Protein AF-A0A369K940-F1 (afdb_monomer_lite)

Sequence (165 aa):
MTRIPPTSGAIRFRLTPDASAASFERGTDLMQPHRSVPWSLSLFTLADSKIGAGFLSLAQKDGLITPDLITHCRELTNGKRGRGGILSHYLFALEQPFFLDLSVQPLLLIVGPDHIKAAQFALARDWVYDSSSQTHKFFQAYSGDIVWHDLNVRLHQRMRDDASL

Foldseek 3Di:
DPDFDLQQDKDWDWDFPDPDPVRRVVTHTPDDVLDPDGQIQGLLNLLLDPVSVVVVVVCVVVVNDDPVSSVQSPQQCVSPRDPPDSQEAEDRDPPPKDKDFLVDQYWYWYDDPRYIDIDTDPQDFDFDQDPVVRDTDTDRPDGDIDTPPPPPDDVVVVVCVVVVD

pLDDT: mean 74.16, std 16.71, range [35.53, 95.0]

Organism: Hypsizygus marmoreus (NCBI:txid39966)

Secondary structure (DSSP, 8-state):
-----GGG-EEE-EE-SSS-GGGTTTPEEPBPTTSSSB-EEEHHHHHH-TTHHHHHHHHHHTTSS-HHHHHHHHHHTTT-TTSS-TTPEEE-STT---EEETTS--EEEEE-SS-EEEEE----EEEEEETTTTEEEEEES--SEEE-SS--SHHHHHHHHHH--

Structure (mmCIF, N/CA/C/O backbone):
data_AF-A0A369K940-F1
#
_entry.id   AF-A0A369K940-F1
#
loop_
_atom_site.group_PDB
_atom_site.id
_atom_site.type_symbol
_atom_site.label_atom_id
_atom_site.label_alt_id
_atom_site.label_comp_id
_atom_site.label_asym_id
_atom_site.label_entity_id
_atom_site.label_seq_id
_atom_site.pdbx_PDB_ins_code
_atom_site.Cartn_x
_atom_site.Cartn_y
_atom_site.Cartn_z
_atom_site.occupancy
_atom_site.B_iso_or_equiv
_atom_site.auth_seq_id
_atom_site.auth_comp_id
_atom_site.auth_asym_id
_atom_site.auth_atom_id
_atom_site.pdbx_PDB_model_num
ATOM 1 N N . MET A 1 1 ? -3.360 -21.549 2.504 1.00 45.41 1 MET A N 1
ATOM 2 C CA . MET A 1 1 ? -3.748 -20.127 2.386 1.00 45.41 1 MET A CA 1
ATOM 3 C C . MET A 1 1 ? -2.846 -19.319 3.300 1.00 45.41 1 MET A C 1
ATOM 5 O O . MET A 1 1 ? -2.967 -19.433 4.513 1.00 45.41 1 MET A O 1
ATOM 9 N N . THR A 1 2 ? -1.891 -18.584 2.740 1.00 56.31 2 THR A N 1
ATOM 10 C CA . THR A 1 2 ? -0.990 -17.697 3.488 1.00 56.31 2 THR A CA 1
ATOM 11 C C . THR A 1 2 ? -1.814 -16.540 4.054 1.00 56.31 2 THR A C 1
ATOM 13 O O . THR A 1 2 ? -2.455 -15.804 3.307 1.00 56.31 2 THR A O 1
ATOM 16 N N . ARG A 1 3 ? -1.873 -16.418 5.384 1.00 71.31 3 ARG A N 1
ATOM 17 C CA . ARG A 1 3 ? -2.600 -15.334 6.054 1.00 71.31 3 ARG A CA 1
ATOM 18 C C . ARG A 1 3 ? -1.851 -14.030 5.799 1.00 71.31 3 ARG A C 1
ATOM 20 O O . ARG A 1 3 ? -0.715 -13.889 6.239 1.00 71.31 3 ARG A O 1
ATOM 27 N N . ILE A 1 4 ? -2.482 -13.099 5.094 1.00 81.31 4 ILE A N 1
ATOM 28 C CA . ILE A 1 4 ? -1.897 -11.782 4.850 1.00 81.31 4 ILE A CA 1
ATOM 29 C C . ILE A 1 4 ? -1.941 -10.984 6.173 1.00 81.31 4 ILE A C 1
ATOM 31 O O . ILE A 1 4 ? -2.991 -10.964 6.827 1.00 81.31 4 ILE A O 1
ATOM 35 N N . PRO A 1 5 ? -0.822 -10.388 6.625 1.00 88.50 5 PRO A N 1
ATOM 36 C CA . PRO A 1 5 ? -0.764 -9.656 7.885 1.00 88.50 5 PRO A CA 1
ATOM 37 C C . PRO A 1 5 ? -1.592 -8.360 7.828 1.00 88.50 5 PRO A C 1
ATOM 39 O O . PRO A 1 5 ? -1.678 -7.744 6.770 1.00 88.50 5 PRO A O 1
ATOM 42 N N . PRO A 1 6 ? -2.135 -7.868 8.960 1.00 90.88 6 PRO A N 1
ATOM 43 C CA . PRO A 1 6 ? -2.872 -6.596 9.002 1.00 90.88 6 PRO A CA 1
ATOM 44 C C . PRO A 1 6 ? -2.080 -5.384 8.482 1.00 90.88 6 PRO A C 1
ATOM 46 O O . PRO A 1 6 ? -2.662 -4.420 7.988 1.00 90.88 6 PRO A O 1
ATOM 49 N N . THR A 1 7 ? -0.746 -5.442 8.546 1.00 90.44 7 THR A N 1
ATOM 50 C CA . THR A 1 7 ? 0.163 -4.424 7.996 1.00 90.44 7 THR A CA 1
ATOM 51 C C . THR A 1 7 ? 0.078 -4.294 6.472 1.00 90.44 7 THR A C 1
ATOM 53 O O . THR A 1 7 ? 0.538 -3.295 5.923 1.00 90.44 7 THR A O 1
ATOM 56 N N . SER A 1 8 ? -0.561 -5.248 5.781 1.00 89.12 8 SER A N 1
ATOM 57 C CA . SER A 1 8 ? -0.837 -5.180 4.343 1.00 89.12 8 SER A CA 1
ATOM 58 C C . SER A 1 8 ? -1.986 -4.258 3.957 1.00 89.12 8 SER A C 1
ATOM 60 O O . SER A 1 8 ? -2.309 -4.161 2.771 1.00 89.12 8 SER A O 1
ATOM 62 N N . GLY A 1 9 ? -2.650 -3.633 4.931 1.00 89.62 9 GLY A N 1
ATOM 63 C CA . GLY A 1 9 ? -3.720 -2.682 4.669 1.00 89.62 9 GLY A CA 1
ATOM 64 C C . GLY A 1 9 ? -3.269 -1.582 3.704 1.00 89.62 9 GLY A C 1
ATOM 65 O O . GLY A 1 9 ? -2.148 -1.073 3.781 1.00 89.62 9 GLY A O 1
ATOM 66 N N . ALA A 1 10 ? -4.150 -1.210 2.780 1.00 88.81 10 ALA A N 1
ATOM 67 C CA . ALA A 1 10 ? -3.896 -0.133 1.837 1.00 88.81 10 ALA A CA 1
ATOM 68 C C . ALA A 1 10 ? -5.199 0.556 1.432 1.00 88.81 10 ALA A C 1
ATOM 70 O O . ALA A 1 10 ? -6.250 -0.078 1.337 1.00 88.81 10 ALA A O 1
ATOM 71 N N . ILE A 1 11 ? -5.112 1.851 1.138 1.00 88.50 11 ILE A N 1
ATOM 72 C CA . ILE A 1 11 ? -6.199 2.604 0.505 1.00 88.50 11 ILE A CA 1
ATOM 73 C C . ILE A 1 11 ? -6.042 2.478 -1.002 1.00 88.50 11 ILE A C 1
ATOM 75 O O . ILE A 1 11 ? -4.965 2.745 -1.531 1.00 88.50 11 ILE A O 1
ATOM 79 N N . ARG A 1 12 ? -7.115 2.086 -1.689 1.00 87.75 12 ARG A N 1
ATOM 80 C CA . ARG A 1 12 ? -7.165 1.946 -3.148 1.00 87.75 12 ARG A CA 1
ATOM 81 C C . ARG A 1 12 ? -8.121 2.980 -3.719 1.00 87.75 12 ARG A C 1
ATOM 83 O O . ARG A 1 12 ? -9.153 3.272 -3.118 1.00 87.75 12 ARG A O 1
ATOM 90 N N . PHE A 1 13 ? -7.785 3.506 -4.887 1.00 87.69 13 PHE A N 1
ATOM 91 C CA . PHE A 1 13 ? -8.652 4.415 -5.628 1.00 87.69 13 PHE A CA 1
ATOM 92 C C . PHE A 1 13 ? -9.336 3.622 -6.732 1.00 87.69 13 PHE A C 1
ATOM 94 O O . PHE A 1 13 ? -8.661 2.908 -7.470 1.00 87.69 13 PHE A O 1
ATOM 101 N N . ARG A 1 14 ? -10.663 3.729 -6.837 1.00 90.94 14 ARG A N 1
ATOM 102 C CA . ARG A 1 14 ? -11.449 3.036 -7.863 1.00 90.94 14 ARG A CA 1
ATOM 103 C C . ARG A 1 14 ? -12.173 4.039 -8.750 1.00 90.94 14 ARG A C 1
ATOM 105 O O . ARG A 1 14 ? -12.702 5.033 -8.262 1.00 90.94 14 ARG A O 1
ATOM 112 N N . LEU A 1 15 ? -12.185 3.755 -10.046 1.00 92.69 15 LEU A N 1
ATOM 113 C CA . LEU A 1 15 ? -12.984 4.429 -11.056 1.00 92.69 15 LEU A CA 1
ATOM 114 C C . LEU A 1 15 ? -14.369 3.783 -11.080 1.00 92.69 15 LEU A C 1
ATOM 116 O O . LEU A 1 15 ? -14.505 2.597 -11.387 1.00 92.69 15 LEU A O 1
ATOM 120 N N . THR A 1 16 ? -15.393 4.555 -10.733 1.00 94.75 16 THR A N 1
ATOM 121 C CA . THR A 1 16 ? -16.790 4.112 -10.726 1.00 94.75 16 THR A CA 1
ATOM 122 C C . THR A 1 16 ? -17.563 4.733 -11.896 1.00 94.75 16 THR A C 1
ATOM 124 O O . THR A 1 16 ? -17.224 5.835 -12.327 1.00 94.75 16 THR A O 1
ATOM 127 N N . PRO A 1 17 ? -18.608 4.062 -12.424 1.00 91.56 17 PRO A N 1
ATOM 128 C CA . PRO A 1 17 ? -19.436 4.613 -13.506 1.00 91.56 17 PRO A CA 1
ATOM 129 C C . PRO A 1 17 ? -20.176 5.903 -13.128 1.00 91.56 17 PRO A C 1
ATOM 131 O O . PRO A 1 17 ? -20.545 6.688 -13.996 1.00 91.56 17 PRO A O 1
ATOM 134 N N . ASP A 1 18 ? -20.419 6.099 -11.833 1.00 91.69 18 ASP A N 1
ATOM 135 C CA . ASP A 1 18 ? -21.156 7.219 -11.264 1.00 91.69 18 ASP A CA 1
ATOM 136 C C . ASP A 1 18 ? -20.609 7.577 -9.868 1.00 91.69 18 ASP A C 1
ATOM 138 O O . ASP A 1 18 ? -19.709 6.917 -9.342 1.00 91.69 18 ASP A O 1
ATOM 142 N N . ALA A 1 19 ? -21.153 8.635 -9.262 1.00 88.50 19 ALA A N 1
ATOM 143 C CA . ALA A 1 19 ? -20.765 9.111 -7.933 1.00 88.50 19 ALA A CA 1
ATOM 144 C C . ALA A 1 19 ? -21.417 8.330 -6.769 1.00 88.50 19 ALA A C 1
ATOM 146 O O . ALA A 1 19 ? -21.294 8.736 -5.614 1.00 88.50 19 ALA A O 1
ATOM 147 N N . SER A 1 20 ? -22.143 7.238 -7.039 1.00 90.38 20 SER A N 1
ATOM 148 C CA . SER A 1 20 ? -22.817 6.460 -5.998 1.00 90.38 20 SER A CA 1
ATOM 149 C C . SER A 1 20 ? -21.831 5.567 -5.250 1.00 90.38 20 SER A C 1
ATOM 151 O O . SER A 1 20 ? -21.093 4.789 -5.855 1.00 90.38 20 SER A O 1
ATOM 153 N N . ALA A 1 21 ? -21.886 5.582 -3.915 1.00 86.12 21 ALA A N 1
ATOM 154 C CA . ALA A 1 21 ? -21.098 4.669 -3.083 1.00 86.12 21 ALA A CA 1
ATOM 155 C C . ALA A 1 21 ? -21.402 3.188 -3.387 1.00 86.12 21 ALA A C 1
ATOM 157 O O . ALA A 1 21 ? -20.511 2.345 -3.324 1.00 86.12 21 ALA A O 1
ATOM 158 N N . ALA A 1 22 ? -22.637 2.870 -3.796 1.00 90.06 22 ALA A N 1
ATOM 159 C CA . ALA A 1 22 ? -23.032 1.512 -4.174 1.00 90.06 22 ALA A CA 1
ATOM 160 C C . ALA A 1 22 ? -22.314 1.002 -5.440 1.00 90.06 22 ALA A C 1
ATOM 162 O O . ALA A 1 22 ? -22.230 -0.203 -5.667 1.00 90.06 22 ALA A O 1
ATOM 163 N N . SER A 1 23 ? -21.780 1.905 -6.266 1.00 90.00 23 SER A N 1
ATOM 164 C CA . SER A 1 23 ? -21.026 1.551 -7.471 1.00 90.00 23 SER A CA 1
ATOM 165 C C . SER A 1 23 ? -19.570 1.176 -7.181 1.00 90.00 23 SER A C 1
ATOM 167 O O . SER A 1 23 ? -18.892 0.697 -8.089 1.00 90.00 23 SER A O 1
ATOM 169 N N . PHE A 1 24 ? -19.092 1.336 -5.940 1.00 87.25 24 PHE A N 1
ATOM 170 C CA . PHE A 1 24 ? -17.707 1.040 -5.562 1.00 87.25 24 PHE A CA 1
ATOM 171 C C . PHE A 1 24 ? -17.313 -0.418 -5.835 1.00 87.25 24 PHE A C 1
ATOM 173 O O . PHE A 1 24 ? -16.257 -0.671 -6.413 1.00 87.25 24 PHE A O 1
ATOM 180 N N . GLU A 1 25 ? -18.189 -1.369 -5.497 1.00 88.00 25 GLU A N 1
ATOM 181 C CA . GLU A 1 25 ? -18.006 -2.809 -5.750 1.00 88.00 25 GLU A CA 1
ATOM 182 C C . GLU A 1 25 ? -17.745 -3.108 -7.237 1.00 88.00 25 GLU A C 1
ATOM 184 O O . GLU A 1 25 ? -16.869 -3.907 -7.573 1.00 88.00 25 GLU A O 1
ATOM 189 N N . ARG A 1 26 ? -18.460 -2.409 -8.132 1.00 90.69 26 ARG A N 1
ATOM 190 C CA . ARG A 1 26 ? -18.369 -2.569 -9.594 1.00 90.69 26 ARG A CA 1
ATOM 191 C C . ARG A 1 26 ? -17.272 -1.724 -10.245 1.00 90.69 26 ARG A C 1
ATOM 193 O O . ARG A 1 26 ? -17.050 -1.858 -11.445 1.00 90.69 26 ARG A O 1
ATOM 200 N N . GLY A 1 27 ? -16.635 -0.824 -9.498 1.00 91.00 27 GLY A N 1
ATOM 201 C CA . GLY A 1 27 ? -15.587 0.040 -10.032 1.00 91.00 27 GLY A CA 1
ATOM 202 C C . GLY A 1 27 ? -14.327 -0.743 -10.393 1.00 91.00 27 GLY A C 1
ATOM 203 O O . GLY A 1 27 ? -14.092 -1.834 -9.881 1.00 91.00 27 GLY A O 1
ATOM 204 N N . THR A 1 28 ? -13.466 -0.187 -11.231 1.00 92.81 28 THR A N 1
ATOM 205 C CA . THR A 1 28 ? -12.135 -0.756 -11.501 1.00 92.81 28 THR A CA 1
ATOM 206 C C . THR A 1 28 ? -11.079 0.014 -10.730 1.00 92.81 28 THR A C 1
ATOM 208 O O . THR A 1 28 ? -11.272 1.186 -10.420 1.00 92.81 28 THR A O 1
ATOM 211 N N . ASP A 1 29 ? -9.969 -0.621 -10.366 1.00 90.88 29 ASP A N 1
ATOM 212 C CA . ASP A 1 29 ? -8.898 0.116 -9.702 1.00 90.88 29 ASP A CA 1
ATOM 213 C C . ASP A 1 29 ? -8.268 1.143 -10.652 1.00 90.88 29 ASP A C 1
ATOM 215 O O . ASP A 1 29 ? -8.033 0.875 -11.831 1.00 90.88 29 ASP A O 1
ATOM 219 N N . LEU A 1 30 ? -7.982 2.332 -10.126 1.00 89.56 30 LEU A N 1
ATOM 220 C CA . LEU A 1 30 ? -7.237 3.362 -10.832 1.00 89.56 30 LEU A CA 1
ATOM 221 C C . LEU A 1 30 ? -5.803 2.868 -11.037 1.00 89.56 30 LEU A C 1
ATOM 223 O O . LEU A 1 30 ? -5.107 2.603 -10.064 1.00 89.56 30 LEU A O 1
ATOM 227 N N . MET A 1 31 ? -5.341 2.771 -12.280 1.00 85.31 31 MET A N 1
ATOM 228 C CA . MET A 1 31 ? -4.002 2.258 -12.598 1.00 85.31 31 MET A CA 1
ATOM 229 C C . MET A 1 31 ? -2.942 3.362 -12.545 1.00 85.31 31 MET A C 1
ATOM 231 O O . MET A 1 31 ? -3.217 4.520 -12.871 1.00 85.31 31 MET A O 1
ATOM 235 N N . GLN A 1 32 ? -1.721 3.021 -12.127 1.00 76.88 32 GLN A N 1
ATOM 236 C CA . GLN A 1 32 ? -0.584 3.937 -12.204 1.00 76.88 32 GLN A CA 1
ATOM 237 C C . GLN A 1 32 ? -0.269 4.285 -13.670 1.00 76.88 32 GLN A C 1
ATOM 239 O O . GLN A 1 32 ? -0.277 3.395 -14.522 1.00 76.88 32 GLN A O 1
ATOM 244 N N . PRO A 1 33 ? 0.034 5.558 -13.999 1.00 71.50 33 PRO A N 1
ATOM 245 C CA . PRO A 1 33 ? 0.510 5.908 -15.330 1.00 71.50 33 PRO A CA 1
ATOM 246 C C . PRO A 1 33 ? 1.748 5.076 -15.675 1.00 71.50 33 PRO A C 1
ATOM 248 O O . PRO A 1 33 ? 2.681 5.005 -14.876 1.00 71.50 33 PRO A O 1
ATOM 251 N N . HIS A 1 34 ? 1.753 4.464 -16.860 1.00 67.44 34 HIS A N 1
ATOM 252 C CA . HIS A 1 34 ? 2.868 3.665 -17.391 1.00 67.44 34 HIS A CA 1
ATOM 253 C C . HIS A 1 34 ? 3.163 2.340 -16.670 1.00 67.44 34 HIS A C 1
ATOM 255 O O . HIS A 1 34 ? 4.180 1.722 -16.966 1.00 67.44 34 HIS A O 1
ATOM 261 N N . ARG A 1 35 ? 2.297 1.880 -15.757 1.00 67.00 35 ARG A N 1
ATOM 262 C CA . ARG A 1 35 ? 2.488 0.607 -15.046 1.00 67.00 35 ARG A CA 1
ATOM 263 C C . ARG A 1 35 ? 1.200 -0.193 -14.968 1.00 67.00 35 ARG A C 1
ATOM 265 O O . ARG A 1 35 ? 0.133 0.367 -14.728 1.00 67.00 35 ARG A O 1
ATOM 272 N N . SER A 1 36 ? 1.304 -1.517 -15.036 1.00 71.81 36 SER A N 1
ATOM 273 C CA . SER A 1 36 ? 0.150 -2.416 -14.878 1.00 71.81 36 SER A CA 1
ATOM 274 C C . SER A 1 36 ? -0.235 -2.655 -13.411 1.00 71.81 36 SER A C 1
ATOM 276 O O . SER A 1 36 ? -0.752 -3.716 -13.066 1.00 71.81 36 SER A O 1
ATOM 278 N N . VAL A 1 37 ? -0.006 -1.674 -12.527 1.00 76.19 37 VAL A N 1
ATOM 279 C CA . VAL A 1 37 ? -0.310 -1.775 -11.091 1.00 76.19 37 VAL A CA 1
ATOM 280 C C . VAL A 1 37 ? -1.361 -0.752 -10.652 1.00 76.19 37 VAL A C 1
ATOM 282 O O . VAL A 1 37 ? -1.291 0.414 -11.048 1.00 76.19 37 VAL A O 1
ATOM 285 N N . PRO A 1 38 ? -2.318 -1.149 -9.798 1.00 83.38 38 PRO A N 1
ATOM 286 C CA . PRO A 1 38 ? -3.241 -0.222 -9.158 1.00 83.38 38 PRO A CA 1
ATOM 287 C C . PRO A 1 38 ? -2.536 0.846 -8.316 1.00 83.38 38 PRO A C 1
ATOM 289 O O . PRO A 1 38 ? -1.598 0.559 -7.569 1.00 83.38 38 PRO A O 1
ATOM 292 N N . TRP A 1 39 ? -3.059 2.068 -8.346 1.00 83.62 39 TRP A N 1
ATOM 293 C CA . TRP A 1 39 ? -2.781 3.082 -7.342 1.00 83.62 39 TRP A CA 1
ATOM 294 C C . TRP A 1 39 ? -3.248 2.599 -5.976 1.00 83.62 39 TRP A C 1
ATOM 296 O O . TRP A 1 39 ? -4.415 2.256 -5.768 1.00 83.62 39 TRP A O 1
ATOM 306 N N . SER A 1 40 ? -2.328 2.632 -5.019 1.00 84.94 40 SER A N 1
ATOM 307 C CA . SER A 1 40 ? -2.643 2.388 -3.622 1.00 84.94 40 SER A CA 1
ATOM 308 C C . SER A 1 40 ? -1.724 3.184 -2.703 1.00 84.94 40 SER A C 1
ATOM 310 O O . SER A 1 40 ? -0.597 3.521 -3.070 1.00 84.94 40 SER A O 1
ATOM 312 N N . LEU A 1 41 ? -2.212 3.492 -1.505 1.00 85.31 41 LEU A N 1
ATOM 313 C CA . LEU A 1 41 ? -1.417 4.037 -0.410 1.00 85.31 41 LEU A CA 1
ATOM 314 C C . LEU A 1 41 ? -1.316 2.964 0.669 1.00 85.31 41 LEU A C 1
ATOM 316 O O . LEU A 1 41 ? -2.314 2.648 1.317 1.00 85.31 41 LEU A O 1
ATOM 320 N N . SER A 1 42 ? -0.123 2.391 0.836 1.00 87.12 42 SER A N 1
ATOM 321 C CA . SER A 1 42 ? 0.125 1.378 1.865 1.00 87.12 42 SER A CA 1
ATOM 322 C C . SER A 1 42 ? -0.028 1.963 3.269 1.00 87.12 42 SER A C 1
ATOM 324 O O . SER A 1 42 ? 0.199 3.160 3.479 1.00 87.12 42 SER A O 1
ATOM 326 N N . LEU A 1 43 ? -0.339 1.118 4.252 1.00 89.75 43 LEU A N 1
ATOM 327 C CA . LEU A 1 43 ? -0.426 1.547 5.644 1.00 89.75 43 LEU A CA 1
ATOM 328 C C . LEU A 1 43 ? 0.894 2.147 6.149 1.00 89.75 43 LEU A C 1
ATOM 330 O O . LEU A 1 43 ? 0.863 3.125 6.889 1.00 89.75 43 LEU A O 1
ATOM 334 N N . PHE A 1 44 ? 2.044 1.661 5.671 1.00 87.06 44 PHE A N 1
ATOM 335 C CA . PHE A 1 44 ? 3.354 2.260 5.953 1.00 87.06 44 PHE A CA 1
ATOM 336 C C . PHE A 1 44 ? 3.470 3.692 5.421 1.00 87.06 44 PHE A C 1
ATOM 338 O O . PHE A 1 44 ? 3.918 4.590 6.132 1.00 87.06 44 PHE A O 1
ATOM 345 N N . THR A 1 45 ? 3.022 3.927 4.183 1.00 82.81 45 THR A N 1
ATOM 346 C CA . THR A 1 45 ? 3.006 5.262 3.563 1.00 82.81 45 THR A CA 1
ATOM 347 C C . THR A 1 45 ? 2.073 6.214 4.314 1.00 82.81 45 THR A C 1
ATOM 349 O O . THR A 1 45 ? 2.385 7.392 4.501 1.00 82.81 45 THR A O 1
ATOM 352 N N . LEU A 1 46 ? 0.920 5.717 4.761 1.00 87.31 46 LEU A N 1
ATOM 353 C CA . LEU A 1 46 ? -0.050 6.505 5.519 1.00 87.31 46 LEU A CA 1
ATOM 354 C C . LEU A 1 46 ? 0.456 6.815 6.933 1.00 87.31 46 LEU A C 1
ATOM 356 O O . LEU A 1 46 ? 0.297 7.937 7.405 1.00 87.31 46 LEU A O 1
ATOM 360 N N . ALA A 1 47 ? 1.100 5.849 7.590 1.00 88.12 47 ALA A N 1
ATOM 361 C CA . ALA A 1 47 ? 1.616 5.984 8.947 1.00 88.12 47 ALA A CA 1
ATOM 362 C C . ALA A 1 47 ? 2.724 7.044 9.063 1.00 88.12 47 ALA A C 1
ATOM 364 O O . ALA A 1 47 ? 2.796 7.730 10.087 1.00 88.12 47 ALA A O 1
ATOM 365 N N . ASP A 1 48 ? 3.542 7.203 8.019 1.00 80.62 48 ASP A N 1
ATOM 366 C CA . ASP A 1 48 ? 4.710 8.098 7.986 1.00 80.62 48 ASP A CA 1
ATOM 367 C C . ASP A 1 48 ? 4.432 9.475 7.338 1.00 80.62 48 ASP A C 1
ATOM 369 O O . ASP A 1 48 ? 5.282 10.366 7.351 1.00 80.62 48 ASP A O 1
ATOM 373 N N . SER A 1 49 ? 3.238 9.700 6.770 1.00 78.00 49 SER A N 1
ATOM 374 C CA . SER A 1 49 ? 2.924 10.940 6.043 1.00 78.00 49 SER A CA 1
ATOM 375 C C . SER A 1 49 ? 1.896 11.824 6.752 1.00 78.00 49 SER A C 1
ATOM 377 O O . SER A 1 49 ? 0.887 11.365 7.283 1.00 78.00 49 SER A O 1
ATOM 379 N N . LYS A 1 50 ? 2.102 13.149 6.680 1.00 79.38 50 LYS A N 1
ATOM 380 C CA . LYS A 1 50 ? 1.113 14.136 7.159 1.00 79.38 50 LYS A CA 1
ATOM 381 C C . LYS A 1 50 ? -0.222 14.020 6.416 1.00 79.38 50 LYS A C 1
ATOM 383 O O . LYS A 1 50 ? -1.270 14.208 7.020 1.00 79.38 50 LYS A O 1
ATOM 388 N N . ILE A 1 51 ? -0.174 13.686 5.125 1.00 77.19 51 ILE A N 1
ATOM 389 C CA . ILE A 1 51 ? -1.361 13.462 4.285 1.00 77.19 51 ILE A CA 1
ATOM 390 C C . ILE A 1 51 ? -2.123 12.213 4.756 1.00 77.19 51 ILE A C 1
ATOM 392 O O . ILE A 1 51 ? -3.351 12.211 4.780 1.00 77.19 51 ILE A O 1
ATOM 396 N N . GLY A 1 52 ? -1.410 11.174 5.201 1.00 83.50 52 GLY A N 1
ATOM 397 C CA . GLY A 1 52 ? -2.004 9.949 5.727 1.00 83.50 52 GLY A CA 1
ATOM 398 C C . GLY A 1 52 ? -2.770 10.126 7.035 1.00 83.50 52 GLY A C 1
ATOM 399 O O . GLY A 1 52 ? -3.714 9.380 7.277 1.00 83.50 52 GLY A O 1
ATOM 400 N N . ALA A 1 53 ? -2.445 11.135 7.851 1.00 86.75 53 ALA A N 1
ATOM 401 C CA . ALA A 1 53 ? -3.065 11.328 9.164 1.00 86.75 53 ALA A CA 1
ATOM 402 C C . ALA A 1 53 ? -4.599 11.469 9.097 1.00 86.75 53 ALA A C 1
ATOM 404 O O . ALA A 1 53 ? -5.302 10.907 9.938 1.00 86.75 53 ALA A O 1
ATOM 405 N N . GLY A 1 54 ? -5.122 12.160 8.077 1.00 90.62 54 GLY A N 1
ATOM 406 C CA . GLY A 1 54 ? -6.567 12.311 7.876 1.00 90.62 54 GLY A CA 1
ATOM 407 C C . GLY A 1 54 ? -7.247 10.980 7.557 1.00 90.62 54 GLY A C 1
ATOM 408 O O . GLY A 1 54 ? -8.244 10.622 8.181 1.00 90.62 54 GLY A O 1
ATOM 409 N N . PHE A 1 55 ? -6.655 10.210 6.642 1.00 90.81 55 PHE A N 1
ATOM 410 C CA . PHE A 1 55 ? -7.145 8.883 6.280 1.00 90.81 55 PHE A CA 1
ATOM 411 C C . PHE A 1 55 ? -7.110 7.904 7.457 1.00 90.81 55 PHE A C 1
ATOM 413 O O . PHE A 1 55 ? -8.079 7.185 7.683 1.00 90.81 55 PHE A O 1
ATOM 420 N N . LEU A 1 56 ? -6.019 7.899 8.228 1.00 92.75 56 LEU A N 1
ATOM 421 C CA . LEU A 1 56 ? -5.886 7.035 9.400 1.00 92.75 56 LEU A CA 1
ATOM 422 C C . LEU A 1 56 ? -6.905 7.391 10.481 1.00 92.75 56 LEU A C 1
ATOM 424 O O . LEU A 1 56 ? -7.532 6.495 11.030 1.00 92.75 56 LEU A O 1
ATOM 428 N N . SER A 1 57 ? -7.125 8.682 10.735 1.00 92.19 57 SER A N 1
ATOM 429 C CA . SER A 1 57 ? -8.117 9.139 11.717 1.00 92.19 57 SER A CA 1
ATOM 430 C C . SER A 1 57 ? -9.528 8.666 11.356 1.00 92.19 57 SER A C 1
ATOM 432 O O . SER A 1 57 ? -10.270 8.213 12.226 1.00 92.19 57 SER A O 1
ATOM 434 N N . LEU A 1 58 ? -9.889 8.734 10.069 1.00 93.00 58 LEU A N 1
ATOM 435 C CA . LEU A 1 58 ? -11.177 8.242 9.584 1.00 93.00 58 LEU A CA 1
ATOM 436 C C . LEU A 1 58 ? -11.281 6.718 9.734 1.00 93.00 58 LEU A C 1
ATOM 438 O O . LEU A 1 58 ? -12.226 6.225 10.338 1.00 93.00 58 LEU A O 1
ATOM 442 N N . ALA A 1 59 ? -10.267 5.979 9.281 1.00 92.56 59 ALA A N 1
ATOM 443 C CA . ALA A 1 59 ? -10.248 4.522 9.385 1.00 92.56 59 ALA A CA 1
ATOM 444 C C . ALA A 1 59 ? -10.271 4.022 10.844 1.00 92.56 59 ALA A C 1
ATOM 446 O O . ALA A 1 59 ? -10.875 2.990 11.126 1.00 92.56 59 ALA A O 1
ATOM 447 N N . GLN A 1 60 ? -9.650 4.748 11.782 1.00 94.19 60 GLN A N 1
ATOM 448 C CA . GLN A 1 60 ? -9.726 4.456 13.218 1.00 94.19 60 GLN A CA 1
ATOM 449 C C . GLN A 1 60 ? -11.126 4.705 13.777 1.00 94.19 60 GLN A C 1
ATOM 451 O O . GLN A 1 60 ? -11.640 3.877 14.525 1.00 94.19 60 GLN A O 1
ATOM 456 N N . LYS A 1 61 ? -11.750 5.831 13.408 1.00 95.00 61 LYS A N 1
ATOM 457 C CA . LYS A 1 61 ? -13.123 6.157 13.815 1.00 95.00 61 LYS A CA 1
ATOM 458 C C . LYS A 1 61 ? -14.113 5.082 13.359 1.00 95.00 61 LYS A C 1
ATOM 460 O O . LYS A 1 61 ? -15.019 4.741 14.114 1.00 95.00 61 LYS A O 1
ATOM 465 N N . ASP A 1 62 ? -13.895 4.533 12.169 1.00 94.44 62 ASP A N 1
ATOM 466 C CA . ASP A 1 62 ? -14.729 3.482 11.582 1.00 94.44 62 ASP A CA 1
ATOM 467 C C . ASP A 1 62 ? -14.351 2.067 12.074 1.00 94.44 62 ASP A C 1
ATOM 469 O O . ASP A 1 62 ? -14.954 1.081 11.655 1.00 94.44 62 ASP A O 1
ATOM 473 N N . GLY A 1 63 ? -13.358 1.939 12.965 1.00 93.50 63 GLY A N 1
ATOM 474 C CA . GLY A 1 63 ? -12.937 0.660 13.548 1.00 93.50 63 GLY A CA 1
ATOM 475 C C . GLY A 1 63 ? -12.178 -0.267 12.591 1.00 93.50 63 GLY A C 1
ATOM 476 O O . GLY A 1 63 ? -12.012 -1.447 12.890 1.00 93.50 63 GLY A O 1
ATOM 477 N N . LEU A 1 64 ? -11.705 0.244 11.451 1.00 92.12 64 LEU A N 1
ATOM 478 C CA . LEU A 1 64 ? -11.000 -0.538 10.428 1.00 92.12 64 LEU A CA 1
ATOM 479 C C . LEU A 1 64 ? -9.533 -0.801 10.788 1.00 92.12 64 LEU A C 1
ATOM 481 O O . LEU A 1 64 ? -8.947 -1.775 10.318 1.00 92.12 64 LEU A O 1
ATOM 485 N N . ILE A 1 65 ? -8.931 0.071 11.599 1.00 93.69 65 ILE A N 1
ATOM 486 C CA . ILE A 1 65 ? -7.539 -0.040 12.046 1.00 93.69 65 ILE A CA 1
ATOM 487 C C . ILE A 1 65 ? -7.407 0.350 13.519 1.00 93.69 65 ILE A C 1
ATOM 489 O O . ILE A 1 65 ? -8.115 1.230 14.011 1.00 93.69 65 ILE A O 1
ATOM 493 N N . THR A 1 66 ? -6.461 -0.272 14.221 1.00 94.44 66 THR A N 1
ATOM 494 C CA . THR A 1 66 ? -6.163 0.046 15.623 1.00 94.44 66 THR A CA 1
ATOM 495 C C . THR A 1 66 ? -5.011 1.053 15.737 1.00 94.44 66 THR A C 1
ATOM 497 O O . THR A 1 66 ? -4.142 1.096 14.860 1.00 94.44 66 THR A O 1
ATOM 500 N N . PRO A 1 67 ? -4.957 1.862 16.815 1.00 93.44 67 PRO A N 1
ATOM 501 C CA . PRO A 1 67 ? -3.790 2.696 17.113 1.00 93.44 67 PRO A CA 1
ATOM 502 C C . PRO A 1 67 ? -2.489 1.885 17.169 1.00 93.44 67 PRO A C 1
ATOM 504 O O . PRO A 1 67 ? -1.482 2.309 16.606 1.00 93.44 67 PRO A O 1
ATOM 507 N N . ASP A 1 68 ? -2.539 0.693 17.767 1.00 94.50 68 ASP A N 1
ATOM 508 C CA . ASP A 1 68 ? -1.386 -0.202 17.906 1.00 94.50 68 ASP A CA 1
ATOM 509 C C . ASP A 1 68 ? -0.832 -0.636 16.548 1.00 94.50 68 ASP A C 1
ATOM 511 O O . ASP A 1 68 ? 0.379 -0.630 16.345 1.00 94.50 68 ASP A O 1
ATOM 515 N N . LEU A 1 69 ? -1.704 -0.930 15.575 1.00 93.00 69 LEU A N 1
ATOM 516 C CA . LEU A 1 69 ? -1.280 -1.291 14.224 1.00 93.00 69 LEU A CA 1
ATOM 517 C C . LEU A 1 69 ? -0.556 -0.132 13.522 1.00 93.00 69 LEU A C 1
ATOM 519 O O . LEU A 1 69 ? 0.432 -0.356 12.822 1.00 93.00 69 LEU A O 1
ATOM 523 N N . ILE A 1 70 ? -1.021 1.107 13.711 1.00 91.44 70 ILE A N 1
ATOM 524 C CA . ILE A 1 70 ? -0.370 2.296 13.142 1.00 91.44 70 ILE A CA 1
ATOM 525 C C . ILE A 1 70 ? 1.007 2.497 13.774 1.00 91.44 70 ILE A C 1
ATOM 527 O O . ILE A 1 70 ? 1.976 2.737 13.054 1.00 91.44 70 ILE A O 1
ATOM 531 N N . THR A 1 71 ? 1.098 2.393 15.102 1.00 91.69 71 THR A N 1
ATOM 532 C CA . THR A 1 71 ? 2.365 2.493 15.838 1.00 91.69 71 THR A CA 1
ATOM 533 C C . THR A 1 71 ? 3.346 1.429 15.362 1.00 91.69 71 THR A C 1
ATOM 535 O O . THR A 1 71 ? 4.450 1.772 14.946 1.00 91.69 71 THR A O 1
ATOM 538 N N . HIS A 1 72 ? 2.902 0.177 15.272 1.00 90.81 72 HIS A N 1
ATOM 539 C CA . HIS A 1 72 ? 3.713 -0.924 14.766 1.00 90.81 72 HIS A CA 1
ATOM 540 C C . HIS A 1 72 ? 4.207 -0.674 13.329 1.00 90.81 72 HIS A C 1
ATOM 542 O O . HIS A 1 72 ? 5.385 -0.858 13.028 1.00 90.81 72 HIS A O 1
ATOM 548 N N . CYS A 1 73 ? 3.358 -0.152 12.435 1.00 89.44 73 CYS A N 1
ATOM 549 C CA . CYS A 1 73 ? 3.787 0.217 11.081 1.00 89.44 73 CYS A CA 1
ATOM 550 C C . CYS A 1 73 ? 4.865 1.317 11.070 1.00 89.44 73 CYS A C 1
ATOM 552 O O . CYS A 1 73 ? 5.745 1.286 10.210 1.00 89.44 73 CYS A O 1
ATOM 554 N N . ARG A 1 74 ? 4.819 2.283 12.000 1.00 87.06 74 ARG A N 1
ATOM 555 C CA . ARG A 1 74 ? 5.854 3.330 12.137 1.00 87.06 74 ARG A CA 1
ATOM 556 C C . ARG A 1 74 ?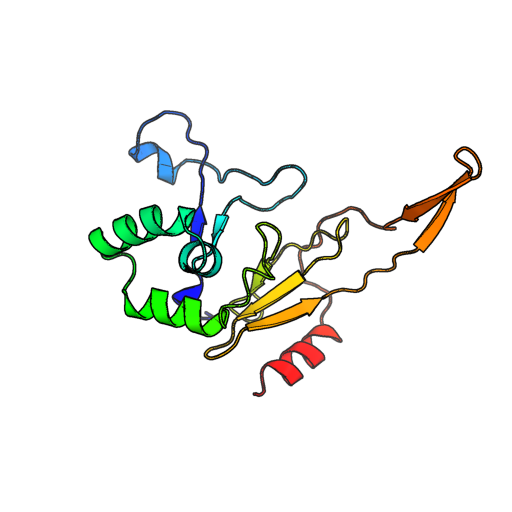 7.168 2.782 12.679 1.00 87.06 74 ARG A C 1
ATOM 558 O O . ARG A 1 74 ? 8.236 3.211 12.249 1.00 87.06 74 ARG A O 1
ATOM 565 N N . GLU A 1 75 ? 7.091 1.855 13.624 1.00 87.75 75 GLU A N 1
ATOM 566 C CA . GLU A 1 75 ? 8.263 1.188 14.193 1.00 87.75 75 GLU A CA 1
ATOM 567 C C . GLU A 1 75 ? 8.976 0.354 13.126 1.00 87.75 75 GLU A C 1
ATOM 569 O O . GLU A 1 75 ? 10.185 0.489 12.944 1.00 87.75 75 GLU A O 1
ATOM 574 N N . LEU A 1 76 ? 8.223 -0.404 12.321 1.00 85.38 76 LEU A N 1
ATOM 575 C CA . LEU A 1 76 ? 8.766 -1.198 11.215 1.00 85.38 76 LEU A CA 1
ATOM 576 C C . LEU A 1 76 ? 9.501 -0.357 10.160 1.00 85.38 76 LEU A C 1
ATOM 578 O O . LEU A 1 76 ? 10.493 -0.808 9.581 1.00 85.38 76 LEU A O 1
ATOM 582 N N . THR A 1 77 ? 9.055 0.877 9.904 1.00 78.06 77 THR A N 1
ATOM 583 C CA . THR A 1 77 ? 9.743 1.800 8.986 1.00 78.06 77 THR A CA 1
ATOM 584 C C . THR A 1 77 ? 10.913 2.544 9.645 1.00 78.06 77 THR A C 1
ATOM 586 O O . THR A 1 77 ? 11.692 3.202 8.946 1.00 78.06 77 THR A O 1
ATOM 589 N N . ASN A 1 78 ? 11.100 2.399 10.966 1.00 68.94 78 ASN A N 1
ATOM 590 C CA . ASN A 1 78 ? 12.206 2.943 11.763 1.00 68.94 78 ASN A CA 1
ATOM 591 C C . ASN A 1 78 ? 12.446 4.453 11.553 1.00 68.94 78 ASN A C 1
ATOM 593 O O . ASN A 1 78 ? 13.588 4.920 11.564 1.00 68.94 78 ASN A O 1
ATOM 597 N N . GLY A 1 79 ? 11.387 5.223 11.268 1.00 54.16 79 GLY A N 1
ATOM 598 C CA . GLY A 1 79 ? 11.472 6.666 10.993 1.00 54.16 79 GLY A CA 1
ATOM 599 C C . GLY A 1 79 ? 12.346 7.042 9.785 1.00 54.16 79 GLY A C 1
ATOM 600 O O . GLY A 1 79 ? 12.604 8.224 9.536 1.00 54.16 79 GLY A O 1
ATOM 601 N N . LYS A 1 80 ? 12.813 6.056 9.007 1.00 57.50 80 LYS A N 1
ATOM 602 C CA . LYS A 1 80 ? 13.517 6.284 7.748 1.00 57.50 80 LYS A CA 1
ATOM 603 C C . LYS A 1 80 ? 12.453 6.635 6.722 1.00 57.50 80 LYS A C 1
ATOM 605 O O . LYS A 1 80 ? 11.948 5.740 6.046 1.00 57.50 80 LYS A O 1
ATOM 610 N N . ARG A 1 81 ? 12.127 7.937 6.654 1.00 49.16 81 ARG A N 1
ATOM 611 C CA . ARG A 1 81 ? 11.207 8.543 5.678 1.00 49.16 81 ARG A CA 1
ATOM 612 C C . ARG A 1 81 ? 11.260 7.763 4.378 1.00 49.16 81 ARG A C 1
ATOM 614 O O . ARG A 1 81 ? 12.329 7.699 3.769 1.00 49.16 81 ARG A O 1
ATOM 621 N N . GLY A 1 82 ? 10.134 7.137 4.042 1.00 48.91 82 GLY A N 1
ATOM 622 C CA . GLY A 1 82 ? 9.943 6.196 2.942 1.00 48.91 82 GLY A CA 1
ATOM 623 C C . GLY A 1 82 ? 11.134 6.032 1.995 1.00 48.91 82 GLY A C 1
ATOM 624 O O . GLY A 1 82 ? 11.224 6.710 0.976 1.00 48.91 82 GLY A O 1
ATOM 625 N N . ARG A 1 83 ? 11.998 5.037 2.253 1.00 46.62 83 ARG A N 1
ATOM 626 C CA . ARG A 1 83 ? 12.734 4.412 1.134 1.00 46.62 83 ARG A CA 1
ATOM 627 C C . ARG A 1 83 ? 11.752 3.828 0.115 1.00 46.62 83 ARG A C 1
ATOM 629 O O . ARG A 1 83 ? 12.083 3.712 -1.059 1.00 46.62 83 ARG A O 1
ATOM 636 N N . GLY A 1 84 ? 10.537 3.524 0.567 1.00 50.09 84 GLY A N 1
ATOM 637 C CA . GLY A 1 84 ? 9.385 3.307 -0.276 1.00 50.09 84 GLY A CA 1
ATOM 638 C C . GLY A 1 84 ? 8.643 4.595 -0.598 1.00 50.09 84 GLY A C 1
ATOM 639 O O . GLY A 1 84 ? 7.719 4.979 0.116 1.00 50.09 84 GLY A O 1
ATOM 640 N N . GLY A 1 85 ? 9.041 5.273 -1.675 1.00 52.88 85 GLY A N 1
ATOM 641 C CA . GLY A 1 85 ? 8.132 6.213 -2.331 1.00 52.88 85 GLY A CA 1
ATOM 642 C C . GLY A 1 85 ? 6.888 5.483 -2.859 1.00 52.88 85 GLY A C 1
ATOM 643 O O . GLY A 1 85 ? 6.775 4.265 -2.756 1.00 52.88 85 GLY A O 1
ATOM 644 N N . ILE A 1 86 ? 5.988 6.204 -3.531 1.00 52.91 86 ILE A N 1
ATOM 645 C CA . ILE A 1 86 ? 4.812 5.642 -4.241 1.00 52.91 86 ILE A CA 1
ATOM 646 C C . ILE A 1 86 ? 5.175 4.453 -5.168 1.00 52.91 86 ILE A C 1
ATOM 648 O O . ILE A 1 86 ? 4.317 3.659 -5.546 1.00 52.91 86 ILE A O 1
ATOM 652 N N . LEU A 1 87 ? 6.455 4.326 -5.530 1.00 54.03 87 LEU A N 1
ATOM 653 C CA . LEU A 1 87 ? 6.990 3.330 -6.451 1.00 54.03 87 LEU A CA 1
ATOM 654 C C . LEU A 1 87 ? 7.497 2.035 -5.788 1.00 54.03 87 LEU A C 1
ATOM 656 O O . LEU A 1 87 ? 7.952 1.162 -6.523 1.00 54.03 87 LEU A O 1
ATOM 660 N N . SER A 1 88 ? 7.490 1.895 -4.456 1.00 66.44 88 SER A N 1
ATOM 661 C CA . SER A 1 88 ? 7.931 0.647 -3.812 1.00 66.44 88 SER A CA 1
ATOM 662 C C . SER A 1 88 ? 6.822 -0.385 -3.715 1.00 66.44 88 SER A C 1
ATOM 664 O O . SER A 1 88 ? 5.723 -0.081 -3.249 1.00 66.44 88 SER A O 1
ATOM 666 N N . HIS A 1 89 ? 7.158 -1.628 -4.045 1.00 76.19 89 HIS A N 1
ATOM 667 C CA . HIS A 1 89 ? 6.262 -2.765 -3.881 1.00 76.19 89 HIS A CA 1
ATOM 668 C C . HIS A 1 89 ? 6.540 -3.467 -2.553 1.00 76.19 89 HIS A C 1
ATOM 670 O O . HIS A 1 89 ? 7.667 -3.888 -2.300 1.00 76.19 89 HIS A O 1
ATOM 676 N N . TYR A 1 90 ? 5.511 -3.586 -1.713 1.00 83.00 90 TYR A N 1
ATOM 677 C CA . TYR A 1 90 ? 5.575 -4.333 -0.461 1.00 83.00 90 TYR A CA 1
ATOM 678 C C . TYR A 1 90 ? 5.129 -5.785 -0.681 1.00 83.00 90 TYR A C 1
ATOM 680 O O . TYR A 1 90 ? 4.039 -6.030 -1.206 1.00 83.00 90 TYR A O 1
ATOM 688 N N . LEU A 1 91 ? 5.960 -6.738 -0.261 1.00 86.38 91 LEU A N 1
ATOM 689 C CA . LEU A 1 91 ? 5.623 -8.156 -0.170 1.00 86.38 91 LEU A CA 1
ATOM 690 C C . LEU A 1 91 ? 5.371 -8.528 1.281 1.00 86.38 91 LEU A C 1
ATOM 692 O O . LEU A 1 91 ? 6.221 -8.305 2.137 1.00 86.38 91 LEU A O 1
ATOM 696 N N . PHE A 1 92 ? 4.220 -9.128 1.532 1.00 86.88 92 PHE A N 1
ATOM 697 C CA . PHE A 1 92 ? 3.735 -9.504 2.855 1.00 86.88 92 PHE A CA 1
ATOM 698 C C . PHE A 1 92 ? 3.702 -11.015 3.069 1.00 86.88 92 PHE A C 1
ATOM 700 O O . PHE A 1 92 ? 3.503 -11.480 4.188 1.00 86.88 92 PHE A O 1
ATOM 707 N N . ALA A 1 93 ? 3.853 -11.787 1.996 1.00 84.06 93 ALA A N 1
ATOM 708 C CA . ALA A 1 93 ? 3.863 -13.236 2.039 1.00 84.06 93 ALA A CA 1
ATOM 709 C C . ALA A 1 93 ? 4.780 -13.805 0.954 1.00 84.06 93 ALA A C 1
ATOM 711 O O . ALA A 1 93 ? 5.001 -13.191 -0.094 1.00 84.06 93 ALA A O 1
ATOM 712 N N . LEU A 1 94 ? 5.279 -15.015 1.203 1.00 80.44 94 LEU A N 1
ATOM 713 C CA . LEU A 1 94 ? 5.886 -15.829 0.157 1.00 80.44 94 LEU A CA 1
ATOM 714 C C . LEU A 1 94 ? 4.839 -16.160 -0.908 1.00 80.44 94 LEU A C 1
ATOM 716 O O . LEU A 1 94 ? 3.657 -16.301 -0.593 1.00 80.44 94 LEU A O 1
ATOM 720 N N . GLU A 1 95 ? 5.294 -16.262 -2.159 1.00 78.56 95 GLU A N 1
ATOM 721 C CA . GLU A 1 95 ? 4.448 -16.552 -3.328 1.00 78.56 95 GLU A CA 1
ATOM 722 C C . GLU A 1 95 ? 3.361 -15.494 -3.593 1.00 78.56 95 GLU A C 1
ATOM 724 O O . GLU A 1 95 ? 2.476 -15.696 -4.422 1.00 78.56 95 GLU A O 1
ATOM 729 N N . GLN A 1 96 ? 3.431 -14.331 -2.932 1.00 79.62 96 GLN A N 1
ATOM 730 C CA . GLN A 1 96 ? 2.584 -13.199 -3.276 1.00 79.62 96 GLN A CA 1
ATOM 731 C C . GLN A 1 96 ? 2.947 -12.720 -4.691 1.00 79.62 96 GLN A C 1
ATOM 733 O O . GLN A 1 96 ? 4.105 -12.363 -4.925 1.00 79.62 96 GLN A O 1
ATOM 738 N N . PRO A 1 97 ? 1.984 -12.654 -5.627 1.00 76.50 97 PRO A N 1
ATOM 739 C CA . PRO A 1 97 ? 2.247 -12.121 -6.951 1.00 76.50 97 PRO A CA 1
ATOM 740 C C . PRO A 1 97 ? 2.582 -10.632 -6.855 1.00 76.50 97 PRO A C 1
ATOM 742 O O . PRO A 1 97 ? 1.924 -9.865 -6.146 1.00 76.50 97 PRO A O 1
ATOM 745 N N . PHE A 1 98 ? 3.605 -10.220 -7.595 1.00 76.50 98 PHE A N 1
ATOM 746 C CA . PHE A 1 98 ? 3.996 -8.825 -7.716 1.00 76.50 98 PHE A CA 1
ATOM 747 C C . PHE A 1 98 ? 4.403 -8.500 -9.144 1.00 76.50 98 PHE A C 1
ATOM 749 O O . PHE A 1 98 ? 4.827 -9.368 -9.908 1.00 76.50 98 PHE A O 1
ATOM 756 N N . PHE A 1 99 ? 4.276 -7.221 -9.469 1.00 73.12 99 PHE A N 1
ATOM 757 C CA . PHE A 1 99 ? 4.779 -6.645 -10.701 1.00 73.12 99 PHE A CA 1
ATOM 758 C C . PHE A 1 99 ? 6.101 -5.953 -10.404 1.00 73.12 99 PHE A C 1
ATOM 760 O O . PHE A 1 99 ? 6.278 -5.349 -9.342 1.00 73.12 99 PHE A O 1
ATOM 767 N N . LEU A 1 100 ? 7.030 -6.059 -11.343 1.00 71.94 100 LEU A N 1
ATOM 768 C CA . LEU A 1 100 ? 8.324 -5.411 -11.258 1.00 71.94 100 LEU A CA 1
ATOM 769 C C . LEU A 1 100 ? 8.538 -4.601 -12.530 1.00 71.94 100 LEU A C 1
ATOM 771 O O . LEU A 1 100 ? 8.764 -5.171 -13.594 1.00 71.94 100 LEU A O 1
ATOM 775 N N . ASP A 1 101 ? 8.475 -3.281 -12.393 1.00 69.00 101 ASP A N 1
ATOM 776 C CA . ASP A 1 101 ? 8.822 -2.356 -13.464 1.00 69.00 101 ASP A CA 1
ATOM 777 C C . ASP A 1 101 ? 10.349 -2.347 -13.630 1.00 69.00 101 ASP A C 1
ATOM 779 O O . ASP A 1 101 ? 11.093 -1.799 -12.809 1.00 69.00 101 ASP A O 1
ATOM 783 N N . LEU A 1 102 ? 10.819 -3.019 -14.679 1.00 71.25 102 LEU A N 1
ATOM 784 C CA . LEU A 1 102 ? 12.242 -3.136 -15.001 1.00 71.25 102 LEU A CA 1
ATOM 785 C C . LEU A 1 102 ? 12.791 -1.895 -15.727 1.00 71.25 102 LEU A C 1
ATOM 787 O O . LEU A 1 102 ? 14.010 -1.737 -15.826 1.00 71.25 102 LEU A O 1
ATOM 791 N N . SER A 1 103 ? 11.904 -0.999 -16.179 1.00 64.62 103 SER A N 1
ATOM 792 C CA . SER A 1 103 ? 12.262 0.310 -16.742 1.00 64.62 103 SER A CA 1
ATOM 793 C C . SER A 1 103 ? 12.626 1.335 -15.660 1.00 64.62 103 SER A C 1
ATOM 795 O O . SER A 1 103 ? 13.027 2.461 -15.936 1.00 64.62 103 SER A O 1
ATOM 797 N N . VAL A 1 104 ? 12.580 0.953 -14.385 1.00 65.75 104 VAL A N 1
ATOM 798 C CA . VAL A 1 104 ? 13.176 1.721 -13.285 1.00 65.75 104 VAL A CA 1
ATOM 799 C C . VAL A 1 104 ? 14.241 0.884 -12.579 1.00 65.75 104 VAL A C 1
ATOM 801 O O . VAL A 1 104 ? 14.526 -0.242 -12.973 1.00 65.75 104 VAL A O 1
ATOM 804 N N . GLN A 1 105 ? 14.889 1.430 -11.549 1.00 68.19 105 GLN A N 1
ATOM 805 C CA . GLN A 1 105 ? 15.620 0.597 -10.597 1.00 68.19 105 GLN A CA 1
ATOM 806 C C . GLN A 1 105 ? 14.647 0.201 -9.479 1.00 68.19 105 GLN A C 1
ATOM 808 O O . GLN A 1 105 ? 14.481 0.980 -8.534 1.00 68.19 105 GLN A O 1
ATOM 813 N N . PRO A 1 106 ? 13.957 -0.951 -9.576 1.00 68.56 106 PRO A N 1
ATOM 814 C CA . PRO A 1 106 ? 12.882 -1.245 -8.653 1.00 68.56 106 PRO A CA 1
ATOM 815 C C . PRO A 1 106 ? 13.424 -1.577 -7.262 1.00 68.56 106 PRO A C 1
ATOM 817 O O . PRO A 1 106 ? 14.459 -2.237 -7.098 1.00 68.56 106 PRO A O 1
ATOM 820 N N . LEU A 1 107 ? 12.679 -1.122 -6.256 1.00 75.06 107 LEU A N 1
ATOM 821 C CA . LEU A 1 107 ? 12.894 -1.444 -4.854 1.00 75.06 107 LEU A CA 1
ATOM 822 C C . LEU A 1 107 ? 11.722 -2.287 -4.358 1.00 75.06 107 LEU A C 1
ATOM 824 O O . LEU A 1 107 ? 10.583 -1.816 -4.316 1.00 75.06 107 LEU A O 1
ATOM 828 N N . LEU A 1 108 ? 12.022 -3.518 -3.962 1.00 79.06 108 LEU A N 1
ATOM 829 C CA . LEU A 1 108 ? 11.074 -4.430 -3.339 1.00 79.06 108 LEU A CA 1
ATOM 830 C C . LEU A 1 108 ? 11.280 -4.398 -1.826 1.00 79.06 108 LEU A C 1
ATOM 832 O O . LEU A 1 108 ? 12.406 -4.523 -1.346 1.00 79.06 108 LEU A O 1
ATOM 836 N N . LEU A 1 109 ? 10.201 -4.208 -1.077 1.00 83.12 109 LEU A N 1
ATOM 837 C CA . LEU A 1 109 ? 10.207 -4.168 0.380 1.00 83.12 109 LEU A CA 1
ATOM 838 C C . LEU A 1 109 ? 9.522 -5.428 0.904 1.00 83.12 109 LEU A C 1
ATOM 840 O O . LEU A 1 109 ? 8.324 -5.605 0.727 1.00 83.12 109 LEU A O 1
ATOM 844 N N . ILE A 1 110 ? 10.281 -6.319 1.527 1.00 86.12 110 ILE A N 1
ATOM 845 C CA . ILE A 1 110 ? 9.777 -7.564 2.105 1.00 86.12 110 ILE A CA 1
ATOM 846 C C . ILE A 1 110 ? 9.459 -7.297 3.572 1.00 86.12 110 ILE A C 1
ATOM 848 O O . ILE A 1 110 ? 10.334 -6.888 4.335 1.00 86.12 110 ILE A O 1
ATOM 852 N N . VAL A 1 111 ? 8.203 -7.501 3.946 1.00 87.00 111 VAL A N 1
ATOM 853 C CA . VAL A 1 111 ? 7.668 -7.234 5.278 1.00 87.00 111 VAL A CA 1
ATOM 854 C C . VAL A 1 111 ? 7.675 -8.531 6.074 1.00 87.00 111 VAL A C 1
ATOM 856 O O . VAL A 1 111 ? 6.903 -9.445 5.787 1.00 87.00 111 VAL A O 1
ATOM 859 N N . GLY A 1 112 ? 8.563 -8.603 7.062 1.00 83.88 112 GLY A N 1
ATOM 860 C CA . GLY A 1 112 ? 8.542 -9.624 8.104 1.00 83.88 112 GLY A CA 1
ATOM 861 C C . GLY A 1 112 ? 7.761 -9.156 9.340 1.00 83.88 112 GLY A C 1
ATOM 862 O O . GLY A 1 112 ? 7.287 -8.018 9.369 1.00 83.88 112 GLY A O 1
ATOM 863 N N . PRO A 1 113 ? 7.641 -10.010 10.371 1.00 81.62 113 PRO A N 1
ATOM 864 C CA . PRO A 1 113 ? 6.940 -9.674 11.613 1.00 81.62 113 PRO A CA 1
ATOM 865 C C . PRO A 1 113 ? 7.513 -8.442 12.326 1.00 81.62 113 PRO A C 1
ATOM 867 O O . PRO A 1 113 ? 6.754 -7.581 12.756 1.00 81.62 113 PRO A O 1
ATOM 870 N N . ASP A 1 114 ? 8.844 -8.330 12.382 1.00 84.44 114 ASP A N 1
ATOM 871 C CA . ASP A 1 114 ? 9.530 -7.308 13.191 1.00 84.44 114 ASP A CA 1
ATOM 872 C C . ASP A 1 114 ? 10.396 -6.348 12.368 1.00 84.44 114 ASP A C 1
ATOM 874 O O . ASP A 1 114 ? 10.998 -5.415 12.902 1.00 84.44 114 ASP A O 1
ATOM 878 N N . HIS A 1 115 ? 10.513 -6.572 11.058 1.00 82.50 115 HIS A N 1
ATOM 879 C CA . HIS A 1 115 ? 11.407 -5.784 10.221 1.00 82.50 115 HIS A CA 1
ATOM 880 C C . HIS A 1 115 ? 10.987 -5.758 8.749 1.00 82.50 115 HIS A C 1
ATOM 882 O O . HIS A 1 115 ? 10.319 -6.658 8.243 1.00 82.50 115 HIS A O 1
ATOM 888 N N . ILE A 1 116 ? 11.438 -4.722 8.036 1.00 85.00 116 ILE A N 1
ATOM 889 C CA . ILE A 1 116 ? 11.290 -4.600 6.583 1.00 85.00 116 ILE A CA 1
ATOM 890 C C . ILE A 1 116 ? 12.670 -4.730 5.936 1.00 85.00 116 ILE A C 1
ATOM 892 O O . ILE A 1 116 ? 13.563 -3.915 6.191 1.00 85.00 116 ILE A O 1
ATOM 896 N N . LYS A 1 117 ? 12.846 -5.730 5.067 1.00 83.69 117 LYS A N 1
ATOM 897 C CA . LYS A 1 117 ? 14.049 -5.881 4.236 1.00 83.69 117 LYS A CA 1
ATOM 898 C C . LYS A 1 117 ? 13.840 -5.217 2.883 1.00 83.69 117 LYS A C 1
ATOM 900 O O . LYS A 1 117 ? 12.786 -5.342 2.270 1.00 83.69 117 LYS A O 1
ATOM 905 N N . ALA A 1 118 ? 14.865 -4.530 2.395 1.00 80.25 118 ALA A N 1
ATOM 906 C CA . ALA A 1 118 ? 14.863 -3.926 1.072 1.00 80.25 118 ALA A CA 1
ATOM 907 C C . ALA A 1 118 ? 15.703 -4.768 0.106 1.00 80.25 118 ALA A C 1
ATOM 909 O O . ALA A 1 118 ? 16.907 -4.919 0.304 1.00 80.25 118 ALA A O 1
ATOM 910 N N . ALA A 1 119 ? 15.080 -5.269 -0.957 1.00 77.31 119 ALA A N 1
ATOM 911 C CA . ALA A 1 119 ? 15.749 -5.920 -2.071 1.00 77.31 119 ALA A CA 1
ATOM 912 C C . ALA A 1 119 ? 15.778 -4.959 -3.266 1.00 77.31 119 ALA A C 1
ATOM 914 O O . ALA A 1 119 ? 14.746 -4.618 -3.845 1.00 77.31 119 ALA A O 1
ATOM 915 N N . GLN A 1 120 ? 16.976 -4.493 -3.620 1.00 73.25 120 GLN A N 1
ATOM 916 C CA . GLN A 1 120 ? 17.193 -3.679 -4.811 1.00 73.25 120 GLN A CA 1
ATOM 917 C C . GLN A 1 120 ? 17.702 -4.571 -5.941 1.00 73.25 120 GLN A C 1
ATOM 919 O O . GLN A 1 120 ? 18.707 -5.266 -5.784 1.00 73.25 120 GLN A O 1
ATOM 924 N N . PHE A 1 121 ? 17.034 -4.526 -7.091 1.00 67.44 121 PHE A N 1
ATOM 925 C CA . PHE A 1 121 ? 17.473 -5.267 -8.268 1.00 67.44 121 PHE A CA 1
ATOM 926 C C . PHE A 1 121 ? 18.417 -4.393 -9.096 1.00 67.44 121 PHE A C 1
ATOM 928 O O . PHE A 1 121 ? 18.067 -3.293 -9.529 1.00 67.44 121 PHE A O 1
ATOM 935 N N . ALA A 1 122 ? 19.641 -4.875 -9.306 1.00 61.62 122 ALA A N 1
ATOM 936 C CA . ALA A 1 122 ? 20.543 -4.335 -10.313 1.00 61.62 122 ALA A CA 1
ATOM 937 C C . ALA A 1 122 ? 20.269 -5.075 -11.625 1.00 61.62 122 ALA A C 1
ATOM 939 O O . ALA A 1 122 ? 20.863 -6.112 -11.904 1.00 61.62 122 ALA A O 1
ATOM 940 N N . LEU A 1 123 ? 19.304 -4.576 -12.391 1.00 61.22 123 LEU A N 1
ATOM 941 C CA . LEU A 1 123 ? 19.105 -5.021 -13.769 1.00 61.22 123 LEU A CA 1
ATOM 942 C C . LEU A 1 123 ? 20.171 -4.357 -14.639 1.00 61.22 123 LEU A C 1
ATOM 944 O O . LEU A 1 123 ? 20.593 -3.240 -14.318 1.00 61.22 123 LEU A O 1
ATOM 948 N N . ALA A 1 124 ? 20.631 -5.062 -15.677 1.00 54.41 124 ALA A N 1
ATOM 949 C CA . ALA A 1 124 ? 21.707 -4.611 -16.556 1.00 54.41 124 ALA A CA 1
ATOM 950 C C . ALA A 1 124 ? 21.426 -3.178 -17.032 1.00 54.41 124 ALA A C 1
ATOM 952 O O . ALA A 1 124 ? 20.492 -2.924 -17.794 1.00 54.41 124 ALA A O 1
ATOM 953 N N . ARG A 1 125 ? 22.195 -2.234 -16.485 1.00 59.56 125 ARG A N 1
ATOM 954 C CA . ARG A 1 125 ? 22.224 -0.845 -16.920 1.00 59.56 125 ARG A CA 1
ATOM 955 C C . ARG A 1 125 ? 23.421 -0.729 -17.827 1.00 59.56 125 ARG A C 1
ATOM 957 O O . ARG A 1 125 ? 24.549 -0.713 -17.337 1.00 59.56 125 ARG A O 1
ATOM 964 N N . ASP A 1 126 ? 23.151 -0.645 -19.117 1.00 59.94 126 ASP A N 1
ATOM 965 C CA . ASP A 1 126 ? 24.201 -0.421 -20.087 1.00 59.94 126 ASP A CA 1
ATOM 966 C C . ASP A 1 126 ? 24.326 1.074 -20.346 1.00 59.94 126 ASP A C 1
ATOM 968 O O . ASP A 1 126 ? 23.346 1.816 -20.489 1.00 59.94 126 ASP A O 1
ATOM 972 N N . TRP A 1 127 ? 25.574 1.524 -20.370 1.00 60.84 127 TRP A N 1
ATOM 973 C CA . TRP A 1 127 ? 25.909 2.860 -20.816 1.00 60.84 127 TRP A CA 1
ATOM 974 C C . TRP A 1 127 ? 25.956 2.846 -22.335 1.00 60.84 127 TRP A C 1
ATOM 976 O O . TRP A 1 127 ? 26.881 2.291 -22.924 1.00 60.84 127 TRP A O 1
ATOM 986 N N . VAL A 1 128 ? 24.972 3.477 -22.970 1.00 67.06 128 VAL A N 1
ATOM 987 C CA . VAL A 1 128 ? 24.967 3.644 -24.423 1.00 67.06 128 VAL A CA 1
ATOM 988 C C . VAL A 1 128 ? 25.487 5.038 -24.737 1.00 67.06 128 VAL A C 1
ATOM 990 O O . VAL A 1 128 ? 24.973 6.040 -24.235 1.00 67.06 128 VAL A O 1
ATOM 993 N N . TYR A 1 129 ? 26.543 5.107 -25.542 1.00 73.50 129 TYR A N 1
ATOM 994 C CA . TYR A 1 129 ? 27.036 6.375 -26.063 1.00 73.50 129 TYR A CA 1
ATOM 995 C C . TYR A 1 129 ? 26.185 6.786 -27.265 1.00 73.50 129 TYR A C 1
ATOM 997 O O . TYR A 1 129 ? 26.152 6.081 -28.273 1.00 73.50 129 TYR A O 1
ATOM 1005 N N . ASP A 1 130 ? 25.494 7.919 -27.156 1.00 75.12 130 ASP A N 1
ATOM 1006 C CA . ASP A 1 130 ? 24.783 8.521 -28.278 1.00 75.12 130 ASP A CA 1
ATOM 1007 C C . ASP A 1 130 ? 25.713 9.512 -28.982 1.00 75.12 130 ASP A C 1
ATOM 1009 O O . ASP A 1 130 ? 25.971 10.612 -28.486 1.00 75.12 130 ASP A O 1
ATOM 1013 N N . SER A 1 131 ? 26.218 9.118 -30.151 1.00 74.31 131 SER A N 1
ATOM 1014 C CA . SER A 1 131 ? 27.105 9.952 -30.961 1.00 74.31 131 SER A CA 1
ATOM 1015 C C . SER A 1 131 ? 26.414 11.196 -31.523 1.00 74.31 131 SER A C 1
ATOM 1017 O O . SER A 1 131 ? 27.098 12.166 -31.835 1.00 74.31 131 SER A O 1
ATOM 1019 N N . SER A 1 132 ? 25.081 11.195 -31.654 1.00 77.88 132 SER A N 1
ATOM 1020 C CA . SER A 1 132 ? 24.327 12.331 -32.200 1.00 77.88 132 SER A CA 1
ATOM 1021 C C . SER A 1 132 ? 24.164 13.462 -31.186 1.00 77.88 132 SER A C 1
ATOM 1023 O O . SER A 1 132 ? 24.234 14.632 -31.554 1.00 77.88 132 SER A O 1
ATOM 1025 N N . SER A 1 133 ? 24.010 13.123 -29.902 1.00 77.19 133 SER A N 1
ATOM 1026 C CA . SER A 1 133 ? 23.930 14.099 -28.812 1.00 77.19 133 SER A CA 1
ATOM 1027 C C . SER A 1 133 ? 25.239 14.255 -28.033 1.00 77.19 133 SER A C 1
ATOM 1029 O O . SER A 1 133 ? 25.295 15.076 -27.125 1.00 77.19 133 SER A O 1
ATOM 1031 N N . GLN A 1 134 ? 26.286 13.488 -28.368 1.00 78.62 134 GLN A N 1
ATOM 1032 C CA . GLN A 1 134 ? 27.560 13.411 -27.635 1.00 78.62 134 GLN A CA 1
ATOM 1033 C C . GLN A 1 134 ? 27.379 13.166 -26.127 1.00 78.62 134 GLN A C 1
ATOM 1035 O O . GLN A 1 13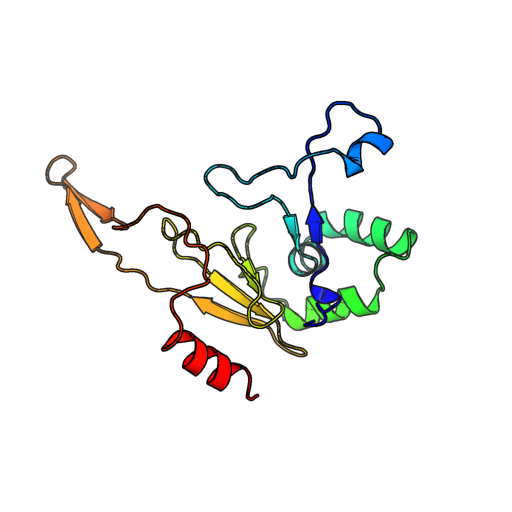4 ? 28.161 13.633 -25.299 1.00 78.62 134 GLN A O 1
ATOM 1040 N N . THR A 1 135 ? 26.341 12.417 -25.752 1.00 65.19 135 THR A N 1
ATOM 1041 C CA . THR A 1 135 ? 26.016 12.137 -24.350 1.00 65.19 135 THR A CA 1
ATOM 1042 C C . THR A 1 135 ? 25.922 10.645 -24.103 1.00 65.19 135 THR A C 1
ATOM 1044 O O . THR A 1 135 ? 25.326 9.912 -24.892 1.00 65.19 135 THR A O 1
ATOM 1047 N N . HIS A 1 136 ? 26.400 10.208 -22.945 1.00 66.38 136 HIS A N 1
ATOM 1048 C CA . HIS A 1 136 ? 26.049 8.895 -22.425 1.00 66.38 136 HIS A CA 1
ATOM 1049 C C . HIS A 1 136 ? 24.596 8.903 -21.943 1.00 66.38 136 HIS A C 1
ATOM 1051 O O .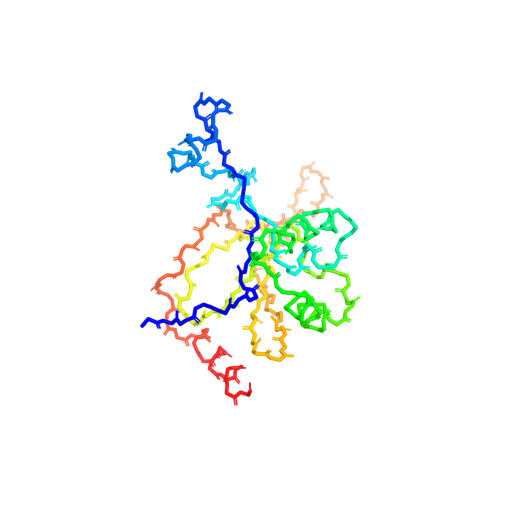 HIS A 1 136 ? 24.220 9.728 -21.108 1.00 66.38 136 HIS A O 1
ATOM 1057 N N . LYS A 1 137 ? 23.781 7.986 -22.465 1.00 64.56 137 LYS A N 1
ATOM 1058 C CA . LYS A 1 137 ? 22.410 7.754 -22.008 1.00 64.56 137 LYS A CA 1
ATOM 1059 C C . LYS A 1 137 ? 22.355 6.432 -21.254 1.00 64.56 137 LYS A C 1
ATOM 1061 O O . LYS A 1 137 ? 23.010 5.456 -21.624 1.00 64.56 137 LYS A O 1
ATOM 1066 N N . PHE A 1 138 ? 21.563 6.412 -20.190 1.00 63.62 138 PHE A N 1
ATOM 1067 C CA . PHE A 1 138 ? 21.203 5.163 -19.539 1.00 63.62 138 PHE A CA 1
ATOM 1068 C C . PHE A 1 138 ? 20.247 4.407 -20.449 1.00 63.62 138 PHE A C 1
ATOM 1070 O O . PHE A 1 138 ? 19.220 4.954 -20.851 1.00 63.62 138 PHE A O 1
ATOM 1077 N N . PHE A 1 139 ? 20.582 3.160 -20.754 1.00 55.00 139 PHE A N 1
ATOM 1078 C CA . PHE A 1 139 ? 19.680 2.262 -21.447 1.00 55.00 139 PHE A CA 1
ATOM 1079 C C . PHE A 1 139 ? 19.314 1.110 -20.517 1.00 55.00 139 PHE A C 1
ATOM 1081 O O . PHE A 1 139 ? 20.182 0.426 -19.970 1.00 55.00 139 PHE A O 1
ATOM 1088 N N . G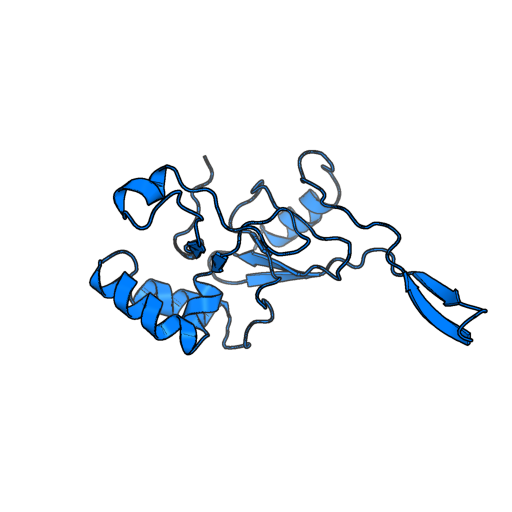LN A 1 140 ? 18.015 0.908 -20.323 1.00 57.09 140 GLN A N 1
ATOM 1089 C CA . GLN A 1 140 ? 17.494 -0.341 -19.786 1.00 57.09 140 GLN A CA 1
ATOM 1090 C C . GLN A 1 140 ? 17.077 -1.187 -20.973 1.00 57.09 140 GLN A C 1
ATOM 1092 O O . GLN A 1 140 ? 16.171 -0.820 -21.717 1.00 57.09 140 GLN A O 1
ATOM 1097 N N . ALA A 1 141 ? 17.747 -2.325 -21.140 1.00 50.56 141 ALA A N 1
ATOM 1098 C CA . ALA A 1 141 ? 17.522 -3.224 -22.267 1.00 50.56 141 ALA A CA 1
ATOM 1099 C C . ALA A 1 141 ? 16.100 -3.811 -22.319 1.00 50.56 141 ALA A C 1
ATOM 1101 O O . ALA A 1 141 ? 15.716 -4.398 -23.328 1.00 50.56 141 ALA A O 1
ATOM 1102 N N . TYR A 1 142 ? 15.315 -3.652 -21.252 1.00 54.75 142 TYR A N 1
ATOM 1103 C CA . TYR A 1 142 ? 13.966 -4.179 -21.152 1.00 54.75 142 TYR A CA 1
ATOM 1104 C C . TYR A 1 142 ? 13.028 -3.174 -20.474 1.00 54.75 142 TYR A C 1
ATOM 1106 O O . TYR A 1 142 ? 13.247 -2.773 -19.332 1.00 54.75 142 TYR A O 1
ATOM 1114 N N . SER A 1 143 ? 11.968 -2.801 -21.192 1.00 52.66 143 SER A N 1
ATOM 1115 C CA . SER A 1 143 ? 10.817 -2.065 -20.672 1.00 52.66 143 SER A CA 1
ATOM 1116 C C . SER A 1 143 ? 9.610 -2.993 -20.759 1.00 52.66 143 SER A C 1
ATOM 1118 O O . SER A 1 143 ? 9.135 -3.301 -21.852 1.00 52.66 143 SER A O 1
ATOM 1120 N N . GLY A 1 144 ? 9.180 -3.522 -19.619 1.00 54.59 144 GLY A N 1
ATOM 1121 C CA . GLY A 1 144 ? 8.075 -4.467 -19.536 1.00 54.59 144 GLY A CA 1
ATOM 1122 C C . GLY A 1 144 ? 7.804 -4.896 -18.099 1.00 54.59 144 GLY A C 1
ATOM 1123 O O . GLY A 1 144 ? 8.666 -4.761 -17.226 1.00 54.59 144 GLY A O 1
ATOM 1124 N N . ASP A 1 145 ? 6.602 -5.419 -17.875 1.00 52.75 145 ASP A N 1
ATOM 1125 C CA . ASP A 1 145 ? 6.177 -5.987 -16.600 1.00 52.75 145 ASP A CA 1
ATOM 1126 C C . ASP A 1 145 ? 6.409 -7.504 -16.615 1.00 52.75 145 ASP A C 1
ATOM 1128 O O . ASP A 1 145 ? 5.924 -8.206 -17.503 1.00 52.75 145 ASP A O 1
ATOM 1132 N N . ILE A 1 146 ? 7.120 -8.034 -15.615 1.00 56.75 146 ILE A N 1
ATOM 1133 C CA . ILE A 1 146 ? 7.215 -9.485 -15.398 1.00 56.75 146 ILE A CA 1
ATOM 1134 C C . ILE A 1 146 ? 6.258 -9.877 -14.274 1.00 56.75 146 ILE A C 1
ATOM 1136 O O . ILE A 1 146 ? 6.414 -9.426 -13.138 1.00 56.75 146 ILE A O 1
ATOM 1140 N N . VAL A 1 147 ? 5.303 -10.760 -14.581 1.00 53.19 147 VAL A N 1
ATOM 1141 C CA . VAL A 1 147 ? 4.510 -11.475 -13.573 1.00 53.19 147 VAL A CA 1
ATOM 1142 C C . VAL A 1 147 ? 5.304 -12.703 -13.143 1.00 53.19 147 VAL A C 1
ATOM 1144 O O . VAL A 1 147 ? 5.496 -13.645 -13.910 1.00 53.19 147 VAL A O 1
ATOM 1147 N N . TRP A 1 148 ? 5.804 -12.685 -11.912 1.00 56.06 148 TRP A N 1
ATOM 1148 C CA . TRP A 1 148 ? 6.616 -13.773 -11.380 1.00 56.06 148 TRP A CA 1
ATOM 1149 C C . TRP A 1 148 ? 5.745 -14.976 -10.995 1.00 56.06 148 TRP A C 1
ATOM 1151 O O . TRP A 1 148 ? 5.172 -15.007 -9.911 1.00 56.06 148 TRP A O 1
ATOM 1161 N N . HIS A 1 149 ? 5.640 -15.962 -11.891 1.00 46.44 149 HIS A N 1
ATOM 1162 C CA . HIS A 1 149 ? 5.194 -17.329 -11.573 1.00 46.44 149 HIS A CA 1
ATOM 1163 C C . HIS A 1 149 ? 6.231 -18.414 -11.956 1.00 46.44 149 HIS A C 1
ATOM 1165 O O . HIS A 1 149 ? 6.042 -19.556 -11.556 1.00 46.44 149 HIS A O 1
ATOM 1171 N N . ASP A 1 150 ? 7.341 -18.083 -12.651 1.00 38.34 150 ASP A N 1
ATOM 1172 C CA . ASP A 1 150 ? 8.112 -19.105 -13.402 1.00 38.34 150 ASP A CA 1
ATOM 1173 C C . ASP A 1 150 ? 9.669 -19.056 -13.364 1.00 38.34 150 ASP A C 1
ATOM 1175 O O . ASP A 1 150 ? 10.319 -19.770 -14.123 1.00 38.34 150 ASP A O 1
ATOM 1179 N N . LEU A 1 151 ? 10.336 -18.287 -12.484 1.00 40.47 151 LEU A N 1
ATOM 1180 C CA . LEU A 1 151 ? 11.818 -18.347 -12.345 1.00 40.47 151 LEU A CA 1
ATOM 1181 C C . LEU A 1 151 ? 12.253 -18.908 -10.973 1.00 40.47 151 LEU A C 1
ATOM 1183 O O . LEU A 1 151 ? 12.632 -18.206 -10.035 1.00 40.47 151 LEU A O 1
ATOM 1187 N N . ASN A 1 152 ? 12.208 -20.226 -10.834 1.00 45.31 152 ASN A N 1
ATOM 1188 C CA . ASN A 1 152 ? 12.081 -20.864 -9.523 1.00 45.31 152 ASN A CA 1
ATOM 1189 C C . ASN A 1 152 ? 13.379 -21.430 -8.894 1.00 45.31 152 ASN A C 1
ATOM 1191 O O . ASN A 1 152 ? 13.354 -22.517 -8.334 1.00 45.31 152 ASN A O 1
ATOM 1195 N N . VAL A 1 153 ? 14.544 -20.758 -8.948 1.00 46.38 153 VAL A N 1
ATOM 1196 C CA . VAL A 1 153 ? 15.746 -21.332 -8.272 1.00 46.38 153 VAL A CA 1
ATOM 1197 C C . VAL A 1 153 ? 16.583 -20.333 -7.471 1.00 46.38 153 VAL A C 1
ATOM 1199 O O . VAL A 1 153 ? 16.779 -20.524 -6.273 1.00 46.38 153 VAL A O 1
ATOM 1202 N N . ARG A 1 154 ? 17.077 -19.240 -8.069 1.00 41.12 154 ARG A N 1
ATOM 1203 C CA . ARG A 1 154 ? 18.055 -18.365 -7.379 1.00 41.12 154 ARG A CA 1
ATOM 1204 C C . ARG A 1 154 ? 17.442 -17.398 -6.361 1.00 41.12 154 ARG A C 1
ATOM 1206 O O . ARG A 1 154 ? 18.093 -17.075 -5.371 1.00 41.12 154 ARG A O 1
ATOM 1213 N N . LEU A 1 155 ? 16.200 -16.955 -6.572 1.00 47.06 155 LEU A N 1
ATOM 1214 C CA . LEU A 1 155 ? 15.507 -16.070 -5.628 1.00 47.06 155 LEU A CA 1
ATOM 1215 C C . LEU A 1 155 ? 14.907 -16.833 -4.450 1.00 47.06 155 LEU A C 1
ATOM 1217 O O . LEU A 1 155 ? 14.973 -16.332 -3.337 1.00 47.06 155 LEU A O 1
ATOM 1221 N N . HIS A 1 156 ? 14.418 -18.060 -4.653 1.00 45.56 156 HIS A N 1
ATOM 1222 C CA . HIS A 1 156 ? 13.928 -18.888 -3.549 1.00 45.56 156 HIS A CA 1
ATOM 1223 C C . HIS A 1 156 ? 15.021 -19.240 -2.544 1.00 45.56 156 HIS A C 1
ATOM 1225 O O . HIS A 1 156 ? 14.707 -19.364 -1.366 1.00 45.56 156 HIS A O 1
ATOM 1231 N N . GLN A 1 157 ? 16.276 -19.391 -2.979 1.00 45.03 157 GLN A N 1
ATOM 1232 C CA . GLN A 1 157 ? 17.386 -19.582 -2.048 1.00 45.03 157 GLN A CA 1
ATOM 1233 C C . GLN A 1 157 ? 17.615 -18.308 -1.233 1.00 45.03 157 GLN A C 1
ATOM 1235 O O . GLN A 1 157 ? 17.564 -18.354 -0.016 1.00 45.03 157 GLN A O 1
ATOM 1240 N N . ARG A 1 158 ? 17.710 -17.147 -1.891 1.00 44.31 158 ARG A N 1
ATOM 1241 C CA . ARG A 1 158 ? 17.931 -15.869 -1.20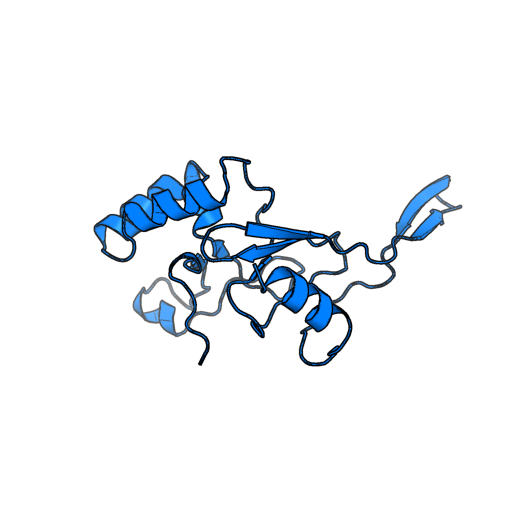1 1.00 44.31 158 ARG A CA 1
ATOM 1242 C C . ARG A 1 158 ? 16.774 -15.467 -0.281 1.00 44.31 158 ARG A C 1
ATOM 1244 O O . ARG A 1 158 ? 17.014 -14.995 0.818 1.00 44.31 158 ARG A O 1
ATOM 1251 N N . MET A 1 159 ? 15.529 -15.702 -0.695 1.00 44.56 159 MET A N 1
ATOM 1252 C CA . MET A 1 159 ? 14.338 -15.472 0.128 1.00 44.56 159 MET A CA 1
ATOM 1253 C C . MET A 1 159 ? 14.213 -16.488 1.268 1.00 44.56 159 MET A C 1
ATOM 1255 O O . MET A 1 159 ? 13.719 -16.114 2.322 1.00 44.56 159 MET A O 1
ATOM 1259 N N . ARG A 1 160 ? 14.663 -17.742 1.103 1.00 47.28 160 ARG A N 1
ATOM 1260 C CA . ARG A 1 160 ? 14.741 -18.710 2.213 1.00 47.28 160 ARG A CA 1
ATOM 1261 C C . ARG A 1 160 ? 15.836 -18.348 3.202 1.00 47.28 160 ARG A C 1
ATOM 1263 O O . ARG A 1 160 ? 15.577 -18.369 4.399 1.00 47.28 160 ARG A O 1
ATOM 1270 N N . ASP A 1 161 ? 17.008 -17.968 2.715 1.00 48.19 161 ASP A N 1
ATOM 1271 C CA . ASP A 1 161 ? 18.115 -17.516 3.554 1.00 48.19 161 ASP A CA 1
ATOM 1272 C C . ASP A 1 161 ? 17.711 -16.250 4.336 1.00 48.19 161 ASP A C 1
ATOM 1274 O O . ASP A 1 161 ? 18.071 -16.095 5.500 1.00 48.19 161 ASP A O 1
ATOM 1278 N N . ASP A 1 162 ? 16.884 -15.383 3.737 1.00 43.59 162 ASP A N 1
ATOM 1279 C CA . ASP A 1 162 ? 16.349 -14.185 4.389 1.00 43.59 162 ASP A CA 1
ATOM 1280 C C . ASP A 1 162 ? 15.117 -14.421 5.283 1.00 43.59 162 ASP A C 1
ATOM 1282 O O . ASP A 1 162 ? 14.905 -13.609 6.184 1.00 43.59 162 ASP A O 1
ATOM 1286 N N . ALA A 1 163 ? 14.322 -15.473 5.050 1.00 37.97 163 ALA A N 1
ATOM 1287 C CA . ALA A 1 163 ? 13.128 -15.834 5.832 1.00 37.97 163 ALA A CA 1
ATOM 1288 C C . ALA A 1 163 ? 13.409 -16.843 6.963 1.00 37.97 163 ALA A C 1
ATOM 1290 O O . ALA A 1 163 ? 12.506 -17.168 7.729 1.00 37.97 163 ALA A O 1
ATOM 1291 N N . SER A 1 164 ? 14.645 -17.339 7.073 1.00 36.69 164 SER A N 1
ATOM 1292 C CA . SER A 1 164 ? 15.101 -18.217 8.163 1.00 36.69 164 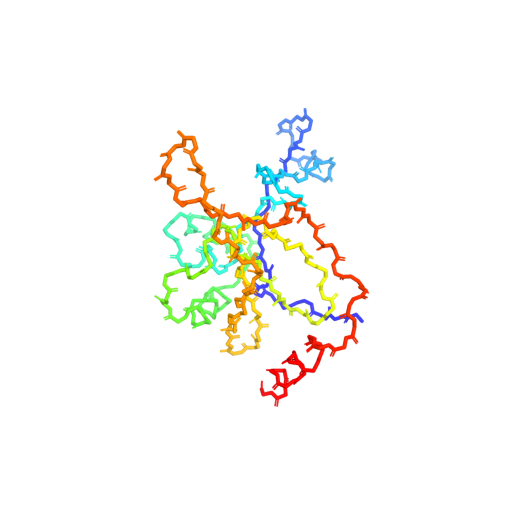SER A CA 1
ATOM 1293 C C . SER A 1 164 ? 15.602 -17.438 9.395 1.00 36.69 164 SER A C 1
ATOM 1295 O O . SER A 1 164 ? 16.377 -17.981 10.182 1.00 36.69 164 SER A O 1
ATOM 1297 N N . LEU A 1 165 ? 15.189 -16.172 9.551 1.00 35.53 165 LEU A N 1
ATOM 1298 C CA . LEU A 1 165 ? 15.529 -15.274 10.663 1.00 35.53 165 LEU A CA 1
ATOM 1299 C C . LEU A 1 165 ? 14.287 -14.553 11.189 1.00 35.53 165 LEU A C 1
ATOM 1301 O O . LEU A 1 165 ? 13.622 -13.872 10.374 1.00 35.53 165 LEU A O 1
#

Radius of gyration: 18.74 Å; chains: 1; bounding box: 51×36×50 Å